Protein AF-A0A9X5R2V7-F1 (afdb_monomer_lite)

pLDDT: mean 80.65, std 14.41, range [47.59, 97.31]

Sequence (75 aa):
MEIKKLETFHQMTIEKLAKVEGGKNNWQANVSGVIAAGSAGAAIGFPVCGVACGYIGAKTAITLWAGVTGATGGF

Secondary structure (DSSP, 8-state):
-HHHHHHHHHHHHHHHHIIIIISTT-HHHHHHHHHHHHHHHHHHHHHHHTHHHHHHHHHHHHHHHHHHHHHTT--

Radius of gyration: 18.99 Å; chains: 1; bounding box: 37×19×57 Å

Organism: Streptococcus dysgalactiae subsp. equisimilis (NCBI:txid119602)

InterPro domains:
  IPR010133 Bacteriocin-t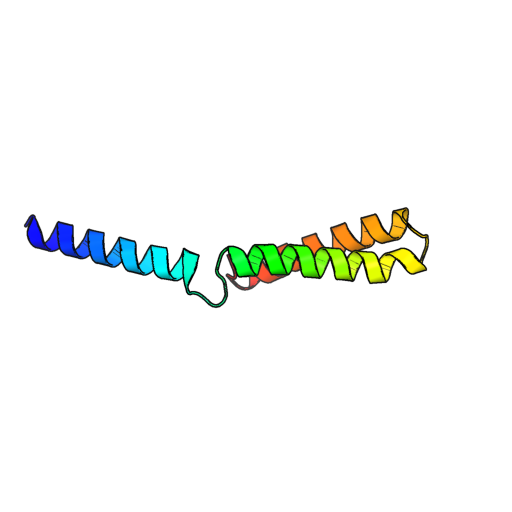ype signal sequence [TIGR01847] (9-23)
  IPR019493 Bacteriocin, class IIb, lactacin-related [PF10439] (6-75)

Structure (mmCIF, N/CA/C/O backbone):
data_AF-A0A9X5R2V7-F1
#
_entry.id   AF-A0A9X5R2V7-F1
#
loop_
_atom_site.group_PDB
_atom_site.id
_atom_site.type_symbol
_atom_site.label_atom_id
_at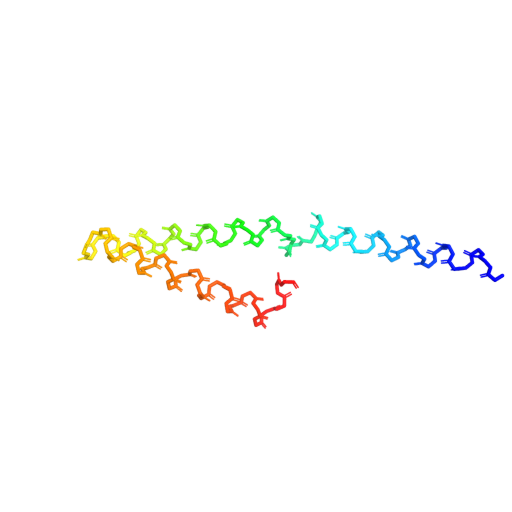om_site.label_alt_id
_atom_site.label_comp_id
_atom_site.label_asym_id
_atom_site.label_entity_id
_atom_site.label_seq_id
_atom_site.pdbx_PDB_ins_code
_atom_site.Cartn_x
_atom_site.Cartn_y
_atom_site.Cartn_z
_atom_site.occupancy
_atom_site.B_iso_or_equiv
_atom_site.auth_seq_id
_atom_site.auth_comp_id
_atom_site.auth_asym_id
_atom_site.auth_atom_id
_atom_site.pdbx_PDB_model_num
ATOM 1 N N . MET A 1 1 ? -24.170 14.195 41.929 1.00 54.25 1 MET A N 1
ATOM 2 C CA . MET A 1 1 ? -24.244 14.228 40.448 1.00 54.25 1 MET A CA 1
ATOM 3 C C . MET A 1 1 ? -22.866 14.444 39.811 1.00 54.25 1 MET A C 1
ATOM 5 O O . MET A 1 1 ? -22.611 13.864 38.768 1.00 54.25 1 MET A O 1
ATOM 9 N N . GLU A 1 2 ? -21.963 15.177 40.472 1.00 61.62 2 GLU A N 1
ATOM 10 C CA . GLU A 1 2 ? -20.570 15.435 40.048 1.00 61.62 2 GLU A CA 1
ATOM 11 C C . GLU A 1 2 ? -19.678 14.178 39.941 1.00 61.62 2 GLU A C 1
ATOM 13 O O . GLU A 1 2 ? -19.009 13.988 38.931 1.00 61.62 2 GLU A O 1
ATOM 18 N N . ILE A 1 3 ? -19.720 13.270 40.930 1.00 64.62 3 ILE A N 1
ATOM 19 C CA . ILE A 1 3 ? -18.847 12.074 40.976 1.00 64.62 3 ILE A CA 1
ATOM 20 C C . ILE A 1 3 ? -19.078 11.145 39.773 1.00 64.62 3 ILE A C 1
ATOM 22 O O . ILE A 1 3 ? -18.133 10.778 39.085 1.00 64.62 3 ILE A O 1
ATOM 26 N N . LYS A 1 4 ? -20.345 10.865 39.433 1.00 65.38 4 LYS A N 1
ATOM 27 C CA . LYS A 1 4 ? -20.696 10.052 38.254 1.00 65.38 4 LYS A CA 1
ATOM 28 C C . LYS A 1 4 ? -20.191 10.666 36.944 1.00 65.38 4 LYS A C 1
ATOM 30 O O . LYS A 1 4 ? -19.864 9.942 36.009 1.00 65.38 4 LYS A O 1
ATOM 35 N N . LYS A 1 5 ? -20.130 12.000 36.859 1.00 67.00 5 LYS A N 1
ATOM 36 C CA . LYS A 1 5 ? -19.673 12.717 35.661 1.00 67.00 5 LYS A CA 1
ATOM 37 C C . LYS A 1 5 ? -18.152 12.620 35.506 1.00 67.00 5 LYS A C 1
ATOM 39 O O . LYS A 1 5 ? -17.681 12.392 34.397 1.00 67.00 5 LYS A O 1
ATOM 44 N N . LEU A 1 6 ? -17.413 12.722 36.614 1.00 68.12 6 LEU A N 1
ATOM 45 C CA . LEU A 1 6 ? -15.961 12.518 36.672 1.00 68.12 6 LEU A CA 1
ATOM 46 C C . LEU A 1 6 ? -15.566 11.081 36.311 1.00 68.12 6 LEU A C 1
ATOM 48 O O . LEU A 1 6 ? -14.690 10.891 35.472 1.00 68.12 6 LEU A O 1
ATOM 52 N N . GLU A 1 7 ? -16.254 10.080 36.864 1.00 69.00 7 GLU A N 1
ATOM 53 C CA . GLU A 1 7 ? -16.020 8.665 36.535 1.00 69.00 7 GLU A CA 1
ATOM 54 C C . GLU A 1 7 ? -16.281 8.375 35.052 1.00 69.00 7 GLU A C 1
ATOM 56 O O . GLU A 1 7 ? -15.460 7.742 34.389 1.00 69.00 7 GLU A O 1
ATOM 61 N N . THR A 1 8 ? -17.377 8.911 34.504 1.00 66.31 8 THR A N 1
ATOM 62 C CA . THR A 1 8 ? -17.707 8.780 33.075 1.00 66.31 8 THR A CA 1
ATOM 63 C C . THR A 1 8 ? -16.632 9.419 32.192 1.00 66.31 8 THR A C 1
ATOM 65 O O . THR A 1 8 ? -16.247 8.858 31.169 1.00 66.31 8 THR A O 1
ATOM 68 N N . PHE A 1 9 ? -16.113 10.585 32.583 1.00 68.94 9 PHE A N 1
ATOM 69 C CA . PHE A 1 9 ? -15.060 11.274 31.835 1.00 68.94 9 PHE A CA 1
ATOM 70 C C . PHE A 1 9 ? -13.730 10.506 31.875 1.00 68.94 9 PHE A C 1
ATOM 72 O O . PHE A 1 9 ? -13.024 10.411 30.869 1.00 68.94 9 PHE A O 1
ATOM 79 N N . HIS A 1 10 ? -13.405 9.917 33.026 1.00 70.25 10 HIS A N 1
ATOM 80 C CA . HIS A 1 10 ? -12.188 9.135 33.217 1.00 70.25 10 HIS A CA 1
ATOM 81 C C . HIS A 1 10 ? -12.223 7.825 32.416 1.00 70.25 10 HIS A C 1
ATOM 83 O O . HIS A 1 10 ? -11.273 7.518 31.697 1.00 70.25 10 HIS A O 1
ATOM 89 N N . GLN A 1 11 ? -13.353 7.112 32.444 1.00 68.88 11 GLN A N 1
ATOM 90 C CA . GLN A 1 11 ? -13.597 5.927 31.611 1.00 68.88 11 GLN A CA 1
ATOM 91 C C . GLN A 1 11 ? -13.461 6.250 30.115 1.00 68.88 11 GLN A C 1
ATOM 93 O O . GLN A 1 11 ? -12.713 5.584 29.403 1.00 68.88 11 GLN A O 1
ATOM 98 N N . MET A 1 12 ? -14.079 7.343 29.655 1.00 65.56 12 MET A N 1
ATOM 99 C CA . MET A 1 12 ? -14.004 7.770 28.253 1.00 65.56 12 MET A CA 1
ATOM 100 C C . MET A 1 12 ? -12.573 8.128 27.815 1.00 65.56 12 MET A C 1
ATOM 102 O O . MET A 1 12 ? -12.202 7.913 26.662 1.00 65.56 12 MET A O 1
ATOM 106 N N . THR A 1 13 ? -11.755 8.665 28.726 1.00 73.94 13 THR A N 1
ATOM 107 C CA . THR A 1 13 ? -10.345 8.987 28.455 1.00 73.94 13 THR A CA 1
ATOM 108 C C . THR A 1 13 ? -9.511 7.717 28.292 1.00 73.94 13 THR A C 1
ATOM 110 O O . THR A 1 13 ? -8.735 7.627 27.344 1.00 73.94 13 THR A O 1
ATOM 113 N N . ILE A 1 14 ? -9.711 6.717 29.157 1.00 66.81 14 ILE A N 1
ATOM 114 C CA . ILE A 1 14 ? -8.998 5.431 29.098 1.00 66.81 14 ILE A CA 1
ATOM 115 C C . ILE A 1 14 ? -9.365 4.659 27.826 1.00 66.81 14 ILE A C 1
ATOM 117 O O . ILE A 1 14 ? -8.478 4.175 27.129 1.00 66.81 14 ILE A O 1
ATOM 121 N N . GLU A 1 15 ? -10.650 4.589 27.474 1.00 66.50 15 GLU A N 1
ATOM 122 C CA . GLU A 1 15 ? -11.099 3.906 26.252 1.00 66.50 15 GLU A CA 1
ATOM 123 C C . GLU A 1 15 ? -10.558 4.574 24.981 1.00 66.50 15 GLU A C 1
ATOM 125 O O . GLU A 1 15 ? -10.125 3.894 24.046 1.00 66.50 15 GLU A O 1
ATOM 130 N N . LYS A 1 16 ? -10.531 5.913 24.943 1.00 67.38 16 LYS A N 1
ATOM 131 C CA . LYS A 1 16 ? -9.945 6.650 23.817 1.00 67.38 16 LYS A CA 1
ATOM 132 C C . LYS A 1 16 ? -8.432 6.474 23.738 1.00 67.38 16 LYS A C 1
ATOM 134 O O . LYS A 1 16 ? -7.930 6.262 22.637 1.00 67.38 16 LYS A O 1
ATOM 139 N N . LEU A 1 17 ? -7.717 6.498 24.866 1.00 63.09 17 LEU A N 1
ATOM 140 C CA . LEU A 1 17 ? -6.278 6.214 24.899 1.00 63.09 17 LEU A CA 1
ATOM 141 C C . LEU A 1 17 ? -5.978 4.787 24.439 1.00 63.09 17 LEU A C 1
ATOM 143 O O . LEU A 1 17 ? -5.107 4.592 23.601 1.00 63.09 17 LEU A O 1
ATOM 147 N N . ALA A 1 18 ? -6.747 3.797 24.893 1.00 63.28 18 ALA A N 1
ATOM 148 C CA . ALA A 1 18 ? -6.580 2.408 24.473 1.00 63.28 18 ALA A CA 1
ATOM 149 C C . ALA A 1 18 ? -6.780 2.233 22.958 1.00 63.28 18 ALA A C 1
ATOM 151 O O . ALA A 1 18 ? -6.074 1.447 22.325 1.00 63.28 18 ALA A O 1
ATOM 152 N N . LYS A 1 19 ? -7.690 3.004 22.352 1.00 59.91 19 LYS A N 1
ATOM 153 C CA . LYS A 1 19 ? -7.887 3.021 20.896 1.00 59.91 19 LYS A CA 1
ATOM 154 C C . LYS A 1 19 ? -6.727 3.699 20.149 1.00 59.91 19 LYS A C 1
ATOM 156 O O . LYS A 1 19 ? -6.393 3.280 19.045 1.00 59.91 19 LYS A O 1
ATOM 161 N N . VAL A 1 20 ? -6.097 4.706 20.757 1.00 59.06 20 VAL A N 1
ATOM 162 C CA . VAL A 1 20 ? -4.964 5.458 20.186 1.00 59.06 20 VAL A CA 1
ATOM 163 C C . VAL A 1 20 ? -3.621 4.733 20.354 1.00 59.06 20 VAL A C 1
ATOM 165 O O . VAL A 1 20 ? -2.796 4.801 19.444 1.00 59.06 20 VAL A O 1
ATOM 168 N N . GLU A 1 21 ? -3.399 4.032 21.469 1.00 56.38 21 GLU A N 1
ATOM 169 C CA . GLU A 1 21 ? -2.108 3.423 21.833 1.00 56.38 21 GLU A CA 1
ATOM 170 C C . GLU A 1 21 ? -2.110 1.884 21.764 1.00 56.38 21 GLU A C 1
ATOM 172 O O . GLU A 1 21 ? -1.128 1.293 21.322 1.00 56.38 21 GLU A O 1
ATOM 177 N N . GLY A 1 22 ? -3.200 1.211 22.149 1.00 47.59 22 GLY A N 1
ATOM 178 C CA . GLY A 1 22 ? -3.199 -0.235 22.434 1.00 47.59 22 GLY A CA 1
ATOM 179 C C . GLY A 1 22 ? -3.955 -1.137 21.450 1.00 47.59 22 GLY A C 1
ATOM 180 O O . GLY A 1 22 ? -3.881 -2.360 21.559 1.00 47.59 22 GLY A O 1
ATOM 181 N N . GLY A 1 23 ? -4.701 -0.574 20.499 1.00 56.34 23 GLY A N 1
ATOM 182 C CA . GLY A 1 23 ? -5.471 -1.355 19.530 1.00 56.34 23 GLY A CA 1
ATOM 183 C C . GLY A 1 23 ? -4.614 -1.963 18.415 1.00 56.34 23 GLY A C 1
ATOM 184 O O . GLY A 1 23 ? -3.650 -1.360 17.956 1.00 56.34 23 GLY A O 1
ATOM 185 N N . LYS A 1 24 ? -5.044 -3.113 17.878 1.00 56.28 24 LYS A N 1
ATOM 186 C CA . LYS A 1 24 ? -4.483 -3.757 16.666 1.00 56.28 24 LYS A CA 1
ATOM 187 C C . LYS A 1 24 ? -4.482 -2.829 15.425 1.00 56.28 24 LYS A C 1
ATOM 189 O O . LYS A 1 24 ? -3.796 -3.108 14.449 1.00 56.28 24 LYS A O 1
ATOM 194 N N . ASN A 1 25 ? -5.223 -1.719 15.515 1.00 60.34 25 ASN A N 1
ATOM 195 C CA . ASN A 1 25 ? -5.475 -0.707 14.491 1.00 60.34 25 ASN A CA 1
ATOM 196 C C . ASN A 1 25 ? -5.092 0.705 15.005 1.00 60.34 25 ASN A C 1
ATOM 198 O O . ASN A 1 25 ? -5.769 1.687 14.711 1.00 60.34 25 ASN A O 1
ATOM 202 N N . ASN A 1 26 ? -4.075 0.810 15.867 1.00 70.44 26 ASN A N 1
ATOM 203 C CA . ASN A 1 26 ? -3.642 2.092 16.428 1.00 70.44 26 ASN A CA 1
ATOM 204 C C . ASN A 1 26 ? -2.975 3.000 15.367 1.00 70.44 26 ASN A C 1
ATOM 206 O O . ASN A 1 26 ? -2.686 2.584 14.240 1.00 70.44 26 ASN A O 1
ATOM 210 N N . TRP A 1 27 ? -2.724 4.268 15.716 1.00 74.00 27 TRP A N 1
ATOM 211 C CA . TRP A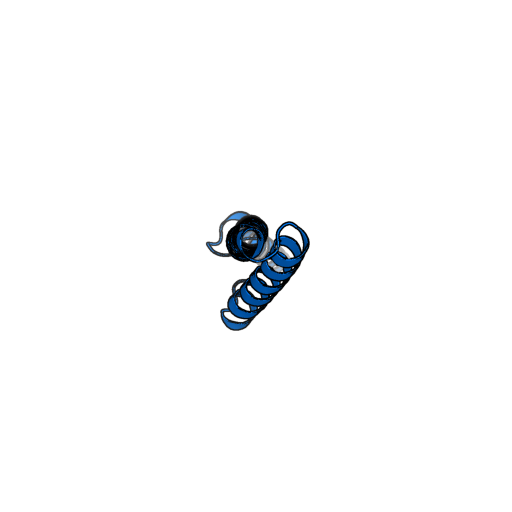 1 27 ? -2.174 5.241 14.759 1.00 74.00 27 TRP A CA 1
ATOM 212 C C . TRP A 1 27 ? -0.802 4.810 14.209 1.00 74.00 27 TRP A C 1
ATOM 214 O O . TRP A 1 27 ? -0.517 5.010 13.028 1.00 74.00 27 TRP A O 1
ATOM 224 N N . GLN A 1 28 ? 0.024 4.169 15.045 1.00 77.69 28 GLN A N 1
ATOM 225 C CA . GLN A 1 28 ? 1.350 3.683 14.662 1.00 77.69 28 GLN A CA 1
ATOM 226 C C . GLN A 1 28 ? 1.247 2.565 13.625 1.00 77.69 28 GLN A C 1
ATOM 228 O O . GLN A 1 28 ? 1.919 2.629 12.599 1.00 77.69 28 GLN A O 1
ATOM 233 N N . ALA A 1 29 ? 0.364 1.586 13.839 1.00 79.44 29 ALA A N 1
ATOM 234 C CA . ALA A 1 29 ? 0.122 0.493 12.903 1.00 79.44 29 ALA A CA 1
ATOM 235 C C . ALA A 1 29 ? -0.370 1.013 11.545 1.00 79.44 29 ALA A C 1
ATOM 237 O O . ALA A 1 29 ? 0.067 0.524 10.502 1.00 79.44 29 ALA A O 1
ATOM 238 N N . ASN A 1 30 ? -1.210 2.051 11.544 1.00 82.00 30 ASN A N 1
ATOM 239 C CA . ASN A 1 30 ? -1.663 2.694 10.314 1.00 82.00 30 ASN A CA 1
ATOM 240 C C . ASN A 1 30 ? -0.525 3.389 9.556 1.00 82.00 30 ASN A C 1
ATOM 242 O O . ASN A 1 30 ? -0.407 3.212 8.341 1.00 82.00 30 ASN A O 1
ATOM 246 N N . VAL A 1 31 ? 0.346 4.125 10.251 1.00 84.19 31 VAL A N 1
ATOM 247 C CA . VAL A 1 31 ? 1.511 4.774 9.627 1.00 84.19 31 VAL A CA 1
ATOM 248 C C . VAL A 1 31 ? 2.516 3.746 9.114 1.00 84.19 31 VAL A C 1
ATOM 250 O O . VAL A 1 31 ? 2.956 3.839 7.966 1.00 84.19 31 VAL A O 1
ATOM 253 N N . SER A 1 32 ? 2.835 2.727 9.911 1.00 86.81 32 SER A N 1
ATOM 254 C CA . SER A 1 32 ? 3.700 1.625 9.486 1.00 86.81 32 SER A CA 1
ATOM 255 C C . SER A 1 32 ? 3.120 0.886 8.278 1.00 86.81 32 SER A C 1
ATOM 257 O O . SER A 1 32 ? 3.861 0.572 7.347 1.00 86.81 32 SER A O 1
ATOM 259 N N . GLY A 1 33 ? 1.804 0.670 8.247 1.00 87.50 33 GLY A N 1
ATOM 260 C CA . GLY A 1 33 ? 1.104 0.049 7.126 1.00 87.50 33 GLY A CA 1
ATOM 261 C C . GLY A 1 33 ? 1.182 0.863 5.833 1.00 87.50 33 GLY A C 1
ATOM 262 O O . GLY A 1 33 ? 1.495 0.309 4.780 1.00 87.50 33 GLY A O 1
ATOM 263 N N . VAL A 1 34 ? 1.006 2.187 5.911 1.00 89.56 34 VAL A N 1
ATOM 264 C CA . VAL A 1 34 ? 1.173 3.092 4.757 1.00 89.56 34 VAL A CA 1
ATOM 265 C C . VAL A 1 34 ? 2.605 3.041 4.213 1.00 89.56 34 VAL A C 1
ATOM 267 O O . VAL A 1 34 ? 2.800 2.949 2.999 1.00 89.56 34 VAL A O 1
ATOM 270 N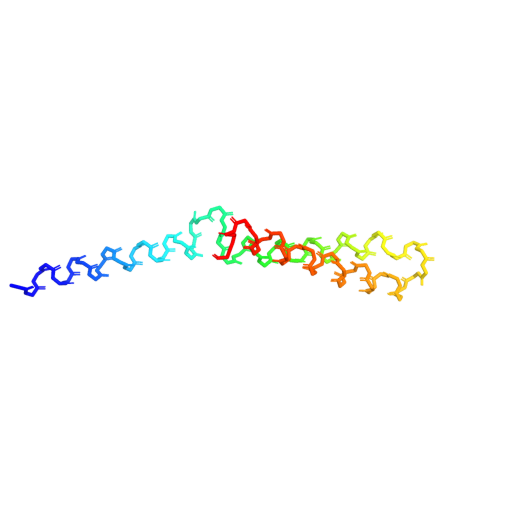 N . ILE A 1 35 ? 3.614 3.060 5.090 1.00 92.69 35 ILE A N 1
ATOM 271 C CA . ILE A 1 35 ? 5.030 2.998 4.691 1.00 92.69 35 ILE A CA 1
ATOM 272 C C . ILE A 1 35 ? 5.359 1.645 4.050 1.00 92.69 35 ILE A C 1
ATOM 274 O O . ILE A 1 35 ? 6.024 1.600 3.009 1.00 92.69 35 ILE A O 1
ATOM 278 N N . ALA A 1 36 ? 4.874 0.550 4.639 1.00 92.94 36 ALA A N 1
ATOM 279 C CA . ALA A 1 36 ? 5.073 -0.796 4.115 1.00 92.94 36 ALA A CA 1
ATOM 280 C C . ALA A 1 36 ? 4.423 -0.956 2.734 1.00 92.94 36 ALA A C 1
ATOM 282 O O . ALA A 1 36 ? 5.077 -1.423 1.801 1.00 92.94 36 ALA A O 1
ATOM 283 N N . ALA A 1 37 ? 3.178 -0.496 2.573 1.00 93.44 37 ALA A N 1
ATOM 284 C CA . ALA A 1 37 ? 2.475 -0.518 1.295 1.00 93.44 37 ALA A CA 1
ATOM 285 C C . ALA A 1 37 ? 3.206 0.316 0.233 1.00 93.44 37 ALA A C 1
ATOM 287 O O . ALA A 1 37 ? 3.443 -0.171 -0.870 1.00 93.44 37 ALA A O 1
ATOM 288 N N . GLY A 1 38 ? 3.630 1.538 0.570 1.00 94.88 38 GLY A N 1
ATOM 289 C CA . GLY A 1 38 ? 4.393 2.395 -0.340 1.00 94.88 38 GLY A CA 1
ATOM 290 C C . GLY A 1 38 ? 5.714 1.765 -0.784 1.00 94.88 38 GLY A C 1
ATOM 291 O O . GLY A 1 38 ? 6.021 1.756 -1.975 1.00 94.88 38 GLY A O 1
ATOM 292 N N . SER A 1 39 ? 6.458 1.175 0.153 1.00 94.81 39 SER A N 1
ATOM 293 C CA . SER A 1 39 ? 7.723 0.482 -0.129 1.00 94.81 39 SER A CA 1
ATOM 294 C C . SER A 1 39 ? 7.516 -0.745 -1.018 1.00 94.81 39 SER A C 1
ATOM 296 O O . SER A 1 39 ? 8.247 -0.932 -1.989 1.00 94.81 39 SER A O 1
ATOM 298 N N . ALA A 1 40 ? 6.488 -1.551 -0.736 1.00 95.81 40 ALA A N 1
ATOM 299 C CA . ALA A 1 40 ? 6.139 -2.712 -1.549 1.00 95.81 40 ALA A CA 1
ATOM 300 C C . ALA A 1 40 ? 5.717 -2.300 -2.966 1.00 95.81 40 ALA A C 1
ATOM 302 O O . ALA A 1 40 ? 6.219 -2.845 -3.947 1.00 95.81 40 ALA A O 1
ATOM 303 N N . GLY A 1 41 ? 4.859 -1.284 -3.085 1.00 95.50 41 GLY A N 1
ATOM 304 C CA . GLY A 1 41 ? 4.455 -0.725 -4.372 1.00 95.50 41 GLY A CA 1
ATOM 305 C C . GLY A 1 41 ? 5.641 -0.198 -5.181 1.00 95.50 41 GLY A C 1
ATOM 306 O O . GLY A 1 41 ? 5.739 -0.475 -6.377 1.00 95.50 41 GLY A O 1
ATOM 307 N N . ALA A 1 42 ? 6.578 0.498 -4.533 1.00 95.81 42 ALA A N 1
ATOM 308 C CA . ALA A 1 42 ? 7.807 0.959 -5.172 1.00 95.81 42 ALA A CA 1
ATOM 309 C C . ALA A 1 42 ? 8.679 -0.202 -5.660 1.00 95.81 42 ALA A C 1
ATOM 311 O O . ALA A 1 42 ? 9.150 -0.169 -6.795 1.00 95.81 42 ALA A O 1
ATOM 312 N N . ALA A 1 43 ? 8.863 -1.235 -4.834 1.00 96.44 43 ALA A N 1
ATOM 313 C CA . ALA A 1 43 ? 9.660 -2.410 -5.175 1.00 96.44 43 ALA A CA 1
ATOM 314 C C . ALA A 1 43 ? 9.065 -3.212 -6.344 1.00 96.44 43 ALA A C 1
ATOM 316 O O . ALA A 1 43 ? 9.813 -3.764 -7.146 1.00 96.44 43 ALA A O 1
ATOM 317 N N . ILE A 1 44 ? 7.734 -3.239 -6.472 1.00 95.88 44 ILE A N 1
ATOM 318 C CA . ILE A 1 44 ? 7.039 -3.869 -7.604 1.00 95.88 44 ILE A CA 1
ATOM 319 C C . ILE A 1 44 ? 7.156 -3.006 -8.868 1.00 95.88 44 ILE A C 1
ATOM 321 O O . ILE A 1 44 ? 7.362 -3.529 -9.960 1.00 95.88 44 ILE A O 1
ATOM 325 N N . GLY A 1 45 ? 7.024 -1.684 -8.736 1.00 94.50 45 GLY A N 1
ATOM 326 C CA . GLY A 1 45 ? 7.042 -0.767 -9.873 1.00 94.50 45 GLY A CA 1
ATOM 327 C C . GLY A 1 45 ? 8.439 -0.498 -10.438 1.00 94.50 45 GLY A C 1
ATOM 328 O O . GLY A 1 45 ? 8.601 -0.380 -11.650 1.00 94.50 45 GLY A O 1
ATOM 329 N N . PHE A 1 46 ? 9.466 -0.417 -9.592 1.00 96.25 46 PHE A N 1
ATOM 330 C CA . PHE A 1 46 ? 10.816 -0.025 -10.006 1.00 96.25 46 PHE A CA 1
ATOM 331 C C . PHE A 1 46 ? 11.422 -0.912 -11.113 1.00 96.25 46 PHE A C 1
ATOM 333 O O . PHE A 1 46 ? 11.976 -0.358 -12.062 1.00 96.25 46 PHE A O 1
ATOM 340 N N . PRO A 1 47 ? 11.275 -2.251 -11.095 1.00 97.31 47 PRO A N 1
ATOM 341 C CA . PRO A 1 47 ? 11.762 -3.110 -12.176 1.00 97.31 47 PRO A CA 1
ATOM 342 C C . PRO A 1 47 ? 11.106 -2.865 -13.544 1.00 97.31 47 PRO A C 1
ATOM 344 O O . PRO A 1 47 ? 11.666 -3.277 -14.555 1.00 97.31 47 PRO A O 1
ATOM 347 N N . VAL A 1 48 ? 9.937 -2.212 -13.600 1.00 95.50 48 VAL A N 1
ATOM 348 C CA . VAL A 1 48 ? 9.181 -2.014 -14.849 1.00 95.50 48 VAL A CA 1
ATOM 349 C C . VAL A 1 48 ? 9.747 -0.861 -15.678 1.00 95.50 48 VAL A C 1
ATOM 351 O O . VAL A 1 48 ? 9.976 -1.012 -16.874 1.00 95.50 48 VAL A O 1
ATOM 354 N N . CYS A 1 49 ? 9.963 0.305 -15.063 1.00 93.88 49 CYS A N 1
ATOM 355 C CA . CYS A 1 49 ? 10.509 1.478 -15.758 1.00 93.88 49 CYS A CA 1
ATOM 356 C C . CYS A 1 49 ? 11.343 2.399 -14.850 1.00 93.88 49 CYS A C 1
ATOM 358 O O . CYS A 1 49 ? 11.400 3.617 -15.039 1.00 93.88 49 CYS A O 1
ATOM 360 N N . GLY A 1 50 ? 11.984 1.827 -13.831 1.00 93.44 50 GLY A N 1
ATOM 361 C CA . GLY A 1 50 ? 12.813 2.552 -12.876 1.00 93.44 50 GLY A CA 1
ATOM 362 C C . GLY A 1 50 ? 11.994 3.455 -11.955 1.00 93.44 50 GLY A C 1
ATOM 363 O O . GLY A 1 50 ? 10.888 3.120 -11.525 1.00 93.44 50 GLY A O 1
ATOM 364 N N . VAL A 1 5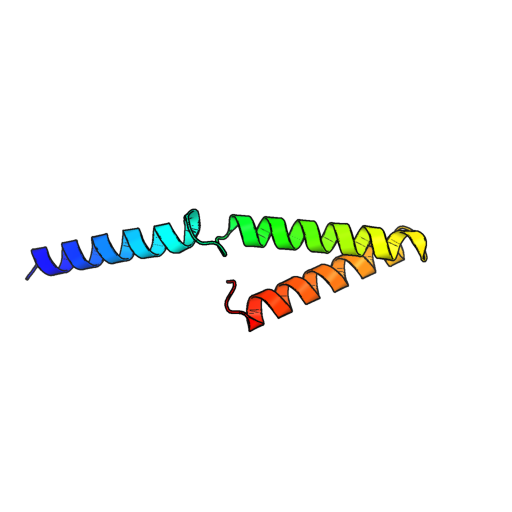1 ? 12.545 4.630 -11.648 1.00 94.38 51 VAL A N 1
ATOM 365 C CA . VAL A 1 51 ? 12.005 5.560 -10.642 1.00 94.38 51 VAL A CA 1
ATOM 366 C C . VAL A 1 51 ? 10.553 5.962 -10.924 1.00 94.38 51 VAL A C 1
ATOM 368 O O . VAL A 1 51 ? 9.759 6.045 -9.990 1.00 94.38 51 VAL A O 1
ATOM 371 N N . ALA A 1 52 ? 10.177 6.163 -12.191 1.00 95.25 52 ALA A N 1
ATOM 372 C CA . ALA A 1 52 ? 8.821 6.576 -12.557 1.00 95.25 52 ALA A CA 1
ATOM 373 C C . ALA A 1 52 ? 7.775 5.514 -12.178 1.00 95.25 52 ALA A C 1
ATOM 375 O O . ALA A 1 52 ? 6.801 5.816 -11.487 1.00 95.25 52 ALA A O 1
ATOM 376 N N . CYS A 1 53 ? 8.006 4.255 -12.558 1.00 95.19 53 CYS A N 1
ATOM 377 C CA . CYS A 1 53 ? 7.112 3.157 -12.200 1.00 95.19 53 CYS A CA 1
ATOM 378 C C . CYS A 1 53 ? 7.179 2.834 -10.703 1.00 95.19 53 CYS A C 1
ATOM 380 O O . CYS A 1 53 ? 6.153 2.491 -10.122 1.00 95.19 53 CYS A O 1
ATOM 382 N N . GLY A 1 54 ? 8.335 3.009 -10.054 1.00 96.12 54 GLY A N 1
ATOM 383 C CA . GLY A 1 54 ? 8.449 2.917 -8.596 1.00 96.12 54 GLY A CA 1
ATOM 384 C C . GLY A 1 54 ? 7.565 3.942 -7.874 1.00 96.12 54 GLY A C 1
ATOM 385 O O . GLY A 1 54 ? 6.829 3.591 -6.955 1.00 96.12 54 GLY A O 1
ATOM 386 N N . TYR A 1 55 ? 7.552 5.198 -8.326 1.00 95.75 55 TYR A N 1
ATOM 387 C CA . TYR A 1 55 ? 6.687 6.238 -7.761 1.00 95.75 55 TYR A CA 1
ATOM 388 C C . TYR A 1 55 ? 5.197 5.946 -7.972 1.00 95.75 55 TYR A C 1
ATOM 390 O O . TYR A 1 55 ? 4.399 6.084 -7.039 1.00 95.75 55 TYR A O 1
ATOM 398 N N . ILE A 1 56 ? 4.819 5.523 -9.184 1.00 96.06 56 ILE A N 1
ATOM 399 C CA . ILE A 1 56 ? 3.437 5.137 -9.495 1.00 96.06 56 ILE A CA 1
ATOM 400 C C . ILE A 1 56 ? 3.027 3.964 -8.605 1.00 96.06 56 ILE A C 1
ATOM 402 O O . ILE A 1 56 ? 2.034 4.074 -7.892 1.00 96.06 56 ILE A O 1
ATOM 406 N N . GLY A 1 57 ? 3.829 2.897 -8.564 1.00 96.12 57 GLY A N 1
ATOM 407 C CA . GLY A 1 57 ? 3.572 1.722 -7.736 1.00 96.12 57 GLY A CA 1
ATOM 408 C C . GLY A 1 57 ? 3.408 2.068 -6.255 1.00 96.12 57 GLY A C 1
ATOM 409 O O . GLY A 1 57 ? 2.451 1.614 -5.626 1.00 96.12 57 GLY A O 1
ATOM 410 N N . ALA A 1 58 ? 4.267 2.936 -5.707 1.00 96.50 58 ALA A N 1
ATOM 411 C CA . ALA A 1 58 ? 4.140 3.427 -4.335 1.00 96.50 58 ALA A CA 1
ATOM 412 C C . ALA A 1 58 ? 2.800 4.139 -4.096 1.00 96.50 58 ALA A C 1
ATOM 414 O O . ALA A 1 58 ? 2.091 3.825 -3.138 1.00 96.50 58 ALA A O 1
ATOM 415 N N . LYS A 1 59 ? 2.414 5.069 -4.983 1.00 95.06 59 LYS A N 1
ATOM 416 C CA . LYS A 1 59 ? 1.129 5.781 -4.887 1.00 95.06 59 LYS A CA 1
ATOM 417 C C . LYS A 1 59 ? -0.062 4.834 -4.951 1.00 95.06 59 LYS A C 1
ATOM 419 O O . LYS A 1 59 ? -0.993 4.978 -4.155 1.00 95.06 59 LYS A O 1
ATOM 424 N N . THR A 1 60 ? -0.048 3.888 -5.886 1.00 94.12 60 THR A N 1
ATOM 425 C CA . THR A 1 60 ? -1.152 2.942 -6.067 1.00 94.12 60 THR A CA 1
ATOM 426 C C . THR A 1 60 ? -1.308 2.055 -4.835 1.00 94.12 60 THR A C 1
ATOM 428 O O . THR A 1 60 ? -2.418 1.913 -4.326 1.00 94.12 60 THR A O 1
ATOM 431 N N . ALA A 1 61 ? -0.204 1.530 -4.297 1.00 94.62 61 ALA A N 1
ATOM 432 C CA . ALA A 1 61 ? -0.227 0.678 -3.112 1.00 94.62 61 ALA A CA 1
ATOM 433 C C . ALA A 1 61 ? -0.675 1.428 -1.845 1.00 94.62 61 ALA A C 1
ATOM 435 O O . ALA A 1 61 ? -1.489 0.903 -1.089 1.00 94.62 61 ALA A O 1
ATOM 436 N N . ILE A 1 62 ? -0.225 2.672 -1.640 1.00 94.56 62 ILE A N 1
ATOM 437 C CA . ILE A 1 62 ? -0.693 3.521 -0.527 1.00 94.56 62 ILE A CA 1
ATOM 438 C C . ILE A 1 62 ? -2.197 3.787 -0.636 1.00 94.56 62 ILE A C 1
ATOM 440 O O . ILE A 1 62 ? -2.917 3.688 0.356 1.00 94.56 62 ILE A O 1
ATOM 444 N N . THR A 1 63 ? -2.681 4.105 -1.839 1.00 92.75 63 THR A N 1
ATOM 445 C CA . THR A 1 63 ? -4.110 4.363 -2.076 1.00 92.75 63 THR A CA 1
ATOM 446 C C . THR A 1 63 ? -4.944 3.121 -1.770 1.00 92.75 63 THR A C 1
ATOM 448 O O . THR A 1 63 ? -5.990 3.216 -1.131 1.00 92.75 63 THR A O 1
ATOM 451 N N . LEU A 1 64 ? -4.457 1.947 -2.175 1.00 91.62 64 LEU A N 1
ATOM 452 C CA . LEU A 1 64 ? -5.121 0.676 -1.909 1.00 91.62 64 LEU A CA 1
ATOM 453 C C . LEU A 1 64 ? -5.120 0.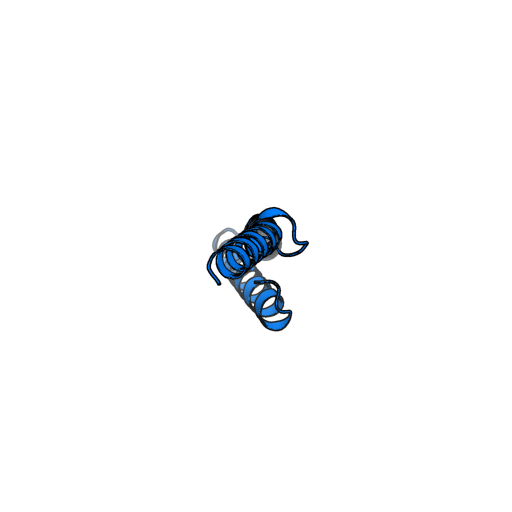334 -0.414 1.00 91.62 64 LEU A C 1
ATOM 455 O O . LEU A 1 64 ? -6.162 -0.056 0.106 1.00 91.62 64 LEU A O 1
ATOM 459 N N . TRP A 1 65 ? -4.006 0.552 0.292 1.00 90.12 65 TRP A N 1
ATOM 460 C CA . TRP A 1 65 ? -3.949 0.413 1.751 1.00 90.12 65 TRP A CA 1
ATOM 461 C C . TRP A 1 65 ? -4.984 1.306 2.435 1.00 90.12 65 TRP A C 1
ATOM 463 O O . TRP A 1 65 ? -5.804 0.815 3.201 1.00 90.12 65 TRP A O 1
ATOM 473 N N . ALA A 1 66 ? -5.011 2.600 2.104 1.00 87.88 66 ALA A N 1
ATOM 474 C CA . ALA A 1 66 ? -5.980 3.530 2.675 1.00 87.88 66 ALA A CA 1
ATOM 475 C C . ALA A 1 66 ? -7.431 3.102 2.396 1.00 87.88 66 ALA A C 1
ATOM 477 O O . ALA A 1 66 ? -8.274 3.171 3.289 1.00 87.88 66 ALA A O 1
ATOM 478 N N . GLY A 1 67 ? -7.718 2.610 1.187 1.00 88.06 67 GLY A N 1
ATOM 479 C CA . GLY A 1 67 ? -9.038 2.095 0.824 1.00 88.06 67 GLY A CA 1
ATOM 480 C C . GLY A 1 67 ? -9.445 0.859 1.631 1.00 88.06 67 GLY A C 1
ATOM 481 O O . GLY A 1 67 ? -10.545 0.824 2.182 1.00 88.06 67 GLY A O 1
ATOM 482 N N . VAL A 1 68 ? -8.559 -0.135 1.749 1.00 86.50 68 VAL A N 1
ATOM 483 C CA . VAL A 1 68 ? -8.826 -1.376 2.500 1.00 86.50 68 VAL A CA 1
ATOM 484 C C . VAL A 1 68 ? -8.963 -1.092 3.996 1.00 86.50 68 VAL A C 1
ATOM 486 O O . VAL A 1 68 ? -9.909 -1.564 4.628 1.00 86.50 68 VAL A O 1
ATOM 489 N N . THR A 1 69 ? -8.076 -0.278 4.562 1.00 83.75 69 THR A N 1
ATOM 490 C CA . THR A 1 69 ? -8.149 0.142 5.967 1.00 83.75 69 THR A CA 1
ATOM 491 C C . THR A 1 69 ? -9.432 0.931 6.239 1.00 83.75 69 THR A C 1
ATOM 493 O O . THR A 1 69 ? -10.098 0.698 7.246 1.00 83.75 69 THR A O 1
ATOM 496 N N . GLY A 1 70 ? -9.849 1.794 5.309 1.00 82.38 70 GLY A N 1
ATOM 497 C CA . GLY A 1 70 ? -11.114 2.526 5.402 1.00 82.38 70 GLY A CA 1
ATOM 498 C C . GLY A 1 70 ? -12.329 1.604 5.393 1.00 82.38 70 GLY A C 1
ATOM 499 O O . GLY A 1 70 ? -13.184 1.700 6.270 1.00 82.38 70 GLY A O 1
ATOM 500 N N . ALA A 1 71 ? -12.378 0.664 4.448 1.00 83.00 71 ALA A N 1
ATOM 501 C CA . ALA A 1 71 ? -13.477 -0.291 4.320 1.00 83.00 71 ALA A CA 1
ATOM 502 C C . ALA A 1 71 ? -13.583 -1.270 5.504 1.00 83.00 71 ALA A C 1
ATOM 504 O O . ALA A 1 71 ? -14.670 -1.762 5.799 1.00 83.00 71 ALA A O 1
ATOM 505 N N . THR A 1 72 ? -12.472 -1.551 6.188 1.00 81.19 72 THR A N 1
ATOM 506 C CA . THR A 1 72 ? -12.416 -2.493 7.320 1.00 81.19 72 THR A CA 1
ATOM 507 C C . THR A 1 72 ? -12.584 -1.826 8.688 1.00 81.19 72 THR A C 1
ATOM 509 O O . THR A 1 72 ? -12.577 -2.523 9.702 1.00 81.19 72 THR A O 1
ATOM 512 N N . GLY A 1 73 ? -12.756 -0.499 8.749 1.00 70.06 73 GLY A N 1
ATOM 513 C CA . GLY A 1 73 ? -12.825 0.232 10.020 1.00 70.06 73 GLY A CA 1
ATOM 514 C C . GLY A 1 73 ? -11.492 0.226 10.777 1.00 70.06 73 GLY A C 1
ATOM 515 O O . GLY A 1 73 ? -11.468 0.224 12.007 1.00 70.06 73 GLY A O 1
ATOM 516 N N . GLY A 1 74 ? -10.382 0.164 10.040 1.00 67.25 74 GLY A N 1
ATOM 517 C CA . GLY A 1 74 ? -9.023 0.166 10.578 1.00 67.25 74 GLY A CA 1
ATOM 518 C C . GLY A 1 74 ? -8.502 1.546 10.992 1.00 67.25 74 GLY A C 1
ATOM 519 O O . GLY A 1 74 ? -7.369 1.628 11.458 1.00 67.25 74 GLY A O 1
ATOM 520 N N . PHE A 1 75 ? -9.301 2.606 10.829 1.00 63.12 75 PHE A N 1
ATOM 521 C CA . PHE A 1 75 ? -9.001 3.973 11.274 1.00 63.12 75 PHE A CA 1
ATOM 522 C C . PHE A 1 75 ? -9.739 4.344 12.566 1.00 63.12 75 PHE A C 1
ATOM 524 O O . PHE A 1 75 ? -10.891 3.889 12.762 1.00 63.12 75 PHE A O 1
#

Foldseek 3Di:
DVVVVVVVVVVVVVVVVCQQPPDPLHPVNLVVQLVVQLQVQLVVQCVPPHPVRSNVRSVVSSVVSVVVCVVVVSD